Protein AF-A0A377F6F0-F1 (afdb_monomer_lite)

Sequence (45 aa):
MNTKMAIPEQPLEILRTLHSFDPCLACSTHVLGDDGSELISVQVR

pLDDT: mean 91.61, std 6.61, range [69.06, 98.31]

InterPro domains:
  IPR001501 Nickel-dependent hydrogenase, large subunit [PF00374] (1-30)
  IPR018194 Nickel-dependent hydrogenase, large subunit, nickel binding site [PS00508] (21-30)
  IPR029014 [NiFe]-hydrogenase, large subunit [G3DSA:1.10.645.10] (1-45)
  IPR029014 [NiFe]-hydrogenase, large subunit [SSF56762] (2-30)
  IPR050867 [NiFe]/[NiFeSe] hydrogenase large subunit [PTHR42958] (1-45)

Organism: Escherichia coli (NCBI:txid562)

Radius of gyration: 15.43 Å; chains: 1; bounding box: 36×26×32 Å

Structure (mmCIF, N/CA/C/O backbone):
data_AF-A0A377F6F0-F1
#
_entry.id   AF-A0A377F6F0-F1
#
loop_
_atom_site.group_PDB
_atom_site.id
_atom_site.type_symbol
_atom_site.label_atom_id
_atom_site.label_alt_id
_atom_site.label_comp_id
_atom_site.label_asym_id
_atom_site.label_entity_id
_atom_site.label_seq_id
_atom_site.pdbx_PDB_ins_code
_atom_site.Cartn_x
_atom_site.Cartn_y
_atom_site.Cartn_z
_atom_site.occupancy
_atom_site.B_iso_or_equiv
_atom_site.auth_seq_id
_atom_site.auth_comp_id
_atom_site.auth_asym_id
_atom_site.auth_atom_id
_atom_site.pdbx_PDB_model_num
ATOM 1 N N . MET A 1 1 ? 16.365 -6.223 -2.553 1.00 69.06 1 MET A N 1
ATOM 2 C CA . MET A 1 1 ? 15.241 -6.159 -3.514 1.00 69.06 1 MET A CA 1
ATOM 3 C C . MET A 1 1 ? 15.806 -5.815 -4.880 1.00 69.06 1 MET A C 1
ATOM 5 O O . MET A 1 1 ? 16.574 -4.870 -4.950 1.00 69.06 1 MET A O 1
ATOM 9 N N . ASN A 1 2 ? 15.451 -6.574 -5.923 1.00 90.19 2 ASN A N 1
ATOM 10 C CA . ASN A 1 2 ? 16.025 -6.448 -7.275 1.00 90.19 2 ASN A CA 1
ATOM 11 C C . ASN A 1 2 ? 14.939 -6.230 -8.351 1.00 90.19 2 ASN A C 1
ATOM 13 O O . ASN A 1 2 ? 15.098 -6.659 -9.494 1.00 90.19 2 ASN A O 1
ATOM 17 N N . THR A 1 3 ? 13.813 -5.611 -7.983 1.00 95.12 3 THR A N 1
ATOM 18 C CA . THR A 1 3 ? 12.701 -5.342 -8.903 1.00 95.12 3 THR A CA 1
ATOM 19 C C . THR A 1 3 ? 13.102 -4.229 -9.864 1.00 95.12 3 THR A C 1
ATOM 21 O O . THR A 1 3 ? 13.234 -3.074 -9.467 1.00 95.12 3 THR A O 1
ATOM 24 N N . LYS A 1 4 ? 13.346 -4.585 -11.126 1.00 96.50 4 LYS A N 1
ATOM 25 C CA . LYS A 1 4 ? 13.657 -3.619 -12.182 1.00 96.50 4 LYS A CA 1
ATOM 26 C C . LYS A 1 4 ? 12.363 -2.968 -12.661 1.00 96.50 4 LYS A C 1
ATOM 28 O O . LYS A 1 4 ? 11.389 -3.678 -12.888 1.00 96.50 4 LYS A O 1
ATOM 33 N N . MET A 1 5 ? 12.385 -1.651 -12.831 1.00 97.12 5 MET A N 1
ATOM 34 C CA . MET A 1 5 ? 11.301 -0.905 -13.468 1.00 97.12 5 MET A CA 1
ATOM 35 C C . MET A 1 5 ? 11.685 -0.591 -14.908 1.00 97.12 5 MET A C 1
ATOM 37 O O . MET A 1 5 ? 12.803 -0.133 -15.153 1.00 97.12 5 MET A O 1
ATOM 41 N N . ALA A 1 6 ? 10.776 -0.833 -15.849 1.00 97.50 6 ALA A N 1
ATOM 42 C CA . ALA A 1 6 ? 10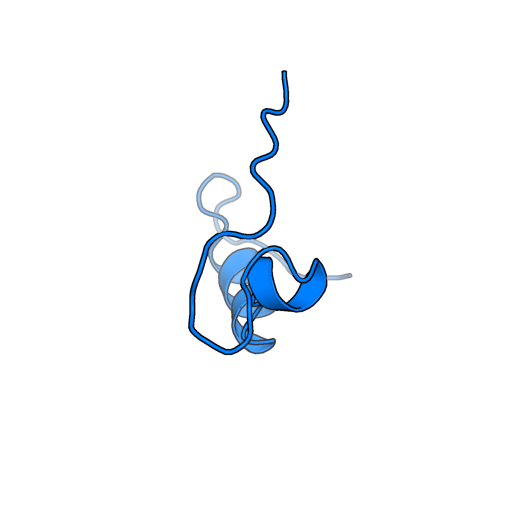.987 -0.463 -17.245 1.00 97.50 6 ALA A CA 1
ATOM 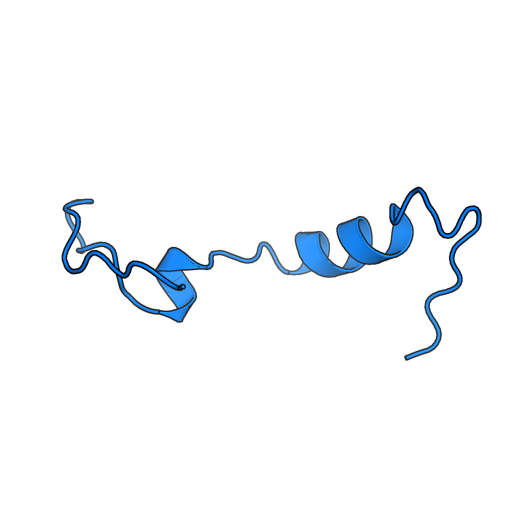43 C C . ALA A 1 6 ? 10.896 1.059 -17.459 1.00 97.50 6 ALA A C 1
ATOM 45 O O . ALA A 1 6 ? 11.698 1.618 -18.203 1.00 97.50 6 ALA A O 1
ATOM 46 N N . ILE A 1 7 ? 9.939 1.721 -16.797 1.00 98.19 7 ILE A N 1
ATOM 47 C CA . ILE A 1 7 ? 9.710 3.173 -16.855 1.00 98.19 7 ILE A CA 1
ATOM 48 C C . ILE A 1 7 ? 9.550 3.679 -15.411 1.00 98.19 7 ILE A C 1
ATOM 50 O O . ILE A 1 7 ? 8.525 3.391 -14.797 1.00 98.19 7 ILE A O 1
ATOM 54 N N . PRO A 1 8 ? 10.528 4.401 -14.833 1.00 96.00 8 PRO A N 1
ATOM 55 C CA . PRO A 1 8 ? 10.496 4.798 -13.420 1.00 96.00 8 PRO A CA 1
ATOM 56 C C . PRO A 1 8 ? 9.275 5.633 -13.011 1.00 96.00 8 PRO A C 1
ATOM 58 O O . PRO A 1 8 ? 8.795 5.507 -11.886 1.00 96.00 8 PRO A O 1
ATOM 61 N N . GLU A 1 9 ? 8.745 6.453 -13.919 1.00 97.94 9 GLU A N 1
ATOM 62 C CA . GLU A 1 9 ? 7.565 7.297 -13.690 1.00 97.94 9 GLU A CA 1
ATOM 63 C C . GLU A 1 9 ? 6.245 6.501 -13.718 1.00 97.94 9 GLU A C 1
ATOM 65 O O . GLU A 1 9 ? 5.194 7.033 -13.366 1.00 97.94 9 GLU A O 1
ATOM 70 N N . GLN A 1 10 ? 6.280 5.225 -14.123 1.00 98.00 10 GLN A N 1
ATOM 71 C CA . GLN A 1 10 ? 5.137 4.308 -14.147 1.00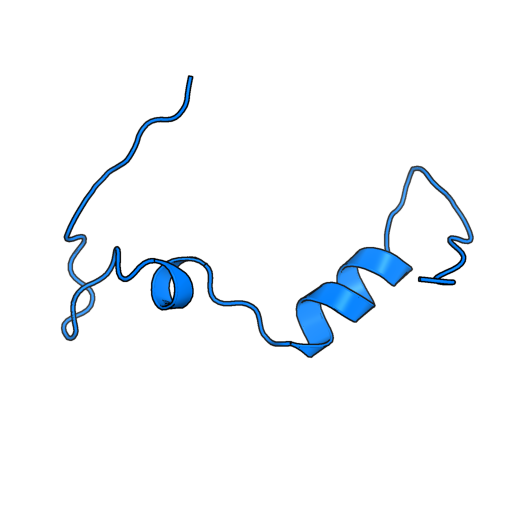 98.00 10 GLN A CA 1
ATOM 72 C C . GLN A 1 10 ? 5.475 3.034 -13.347 1.00 98.00 10 GLN A C 1
ATOM 74 O O . GLN A 1 10 ? 5.952 2.057 -13.925 1.00 98.00 10 GLN A O 1
ATOM 79 N N . PRO A 1 11 ? 5.216 2.990 -12.025 1.00 97.06 11 PRO A N 1
ATOM 80 C CA . PRO A 1 11 ? 5.751 1.965 -11.117 1.00 97.06 11 PRO A CA 1
ATOM 81 C C . PRO A 1 11 ? 4.988 0.625 -11.171 1.00 97.06 11 PRO A C 1
ATOM 83 O O . PRO A 1 11 ? 4.617 0.050 -10.144 1.00 97.06 11 PRO A O 1
ATOM 86 N N . LEU A 1 12 ? 4.730 0.104 -12.371 1.00 97.94 12 LEU A N 1
ATOM 87 C CA . LEU A 1 12 ? 3.902 -1.079 -12.602 1.00 97.94 12 LEU A CA 1
ATOM 88 C C . LEU A 1 12 ? 4.437 -2.325 -11.882 1.00 97.94 12 LEU A C 1
ATOM 90 O O . LEU A 1 12 ? 3.667 -3.082 -11.293 1.00 97.94 12 LEU A O 1
ATOM 94 N N . GLU A 1 13 ? 5.747 -2.558 -11.912 1.00 98.31 13 GLU A N 1
ATOM 95 C CA . GLU A 1 13 ? 6.382 -3.730 -11.302 1.00 98.31 13 GLU A CA 1
ATOM 96 C C . GLU A 1 13 ? 6.347 -3.672 -9.770 1.00 98.31 13 GLU A C 1
ATOM 98 O O . GLU A 1 13 ? 6.188 -4.705 -9.109 1.00 98.31 13 GLU A O 1
ATOM 103 N N . ILE A 1 14 ? 6.425 -2.463 -9.201 1.00 97.75 14 ILE A N 1
ATOM 104 C CA . ILE A 1 14 ? 6.247 -2.241 -7.762 1.00 97.75 14 ILE A CA 1
ATOM 105 C C . ILE A 1 14 ? 4.800 -2.544 -7.376 1.00 97.75 14 ILE A C 1
ATOM 107 O O . ILE A 1 14 ? 4.576 -3.351 -6.475 1.00 97.75 14 ILE A O 1
ATOM 111 N N . LEU A 1 15 ? 3.822 -1.968 -8.087 1.00 97.62 15 LEU A N 1
ATOM 112 C CA . LEU A 1 15 ? 2.399 -2.191 -7.809 1.00 97.62 15 LEU A CA 1
ATOM 113 C C . LEU A 1 15 ? 2.010 -3.668 -7.950 1.00 97.62 15 LEU A C 1
ATOM 115 O O . LEU A 1 15 ? 1.283 -4.184 -7.109 1.00 97.62 15 LEU A O 1
ATOM 119 N N . ARG A 1 16 ? 2.545 -4.389 -8.946 1.00 97.88 16 ARG A N 1
ATOM 120 C CA . ARG A 1 16 ? 2.348 -5.847 -9.077 1.00 97.88 16 ARG A CA 1
ATOM 121 C C . ARG A 1 16 ? 2.854 -6.612 -7.860 1.00 97.88 16 ARG A C 1
ATOM 123 O O . ARG A 1 16 ? 2.168 -7.506 -7.377 1.00 97.88 16 ARG A O 1
ATOM 130 N N . THR A 1 17 ? 4.042 -6.261 -7.369 1.00 97.06 17 THR A N 1
ATOM 131 C CA . THR A 1 17 ? 4.618 -6.905 -6.183 1.00 97.06 17 THR A CA 1
ATOM 132 C C . THR A 1 17 ? 3.780 -6.588 -4.946 1.00 97.06 17 THR A C 1
ATOM 134 O O . THR A 1 17 ? 3.440 -7.499 -4.201 1.00 97.06 17 THR A O 1
ATOM 137 N N . LEU A 1 18 ? 3.378 -5.328 -4.757 1.00 97.25 18 LEU A N 1
ATOM 138 C CA . LEU A 1 18 ? 2.546 -4.909 -3.629 1.00 97.25 18 LEU A CA 1
ATOM 139 C C . LEU A 1 18 ? 1.186 -5.628 -3.634 1.00 97.25 18 LEU A C 1
ATOM 141 O O . LEU A 1 18 ? 0.818 -6.240 -2.638 1.00 97.25 18 LEU A O 1
ATOM 145 N N . HIS A 1 19 ? 0.472 -5.613 -4.763 1.00 98.00 19 HIS A N 1
ATOM 146 C CA . HIS A 1 19 ? -0.845 -6.244 -4.893 1.00 98.00 19 HIS A CA 1
ATOM 147 C C . HIS A 1 19 ? -0.802 -7.772 -4.791 1.00 98.00 19 HIS A C 1
ATOM 149 O O . HIS A 1 19 ? -1.815 -8.374 -4.456 1.00 98.00 19 HIS A O 1
ATOM 155 N N . SER A 1 20 ? 0.350 -8.413 -5.028 1.00 97.62 20 SER A N 1
ATOM 156 C CA . SER A 1 20 ? 0.481 -9.865 -4.836 1.00 97.62 20 SER A CA 1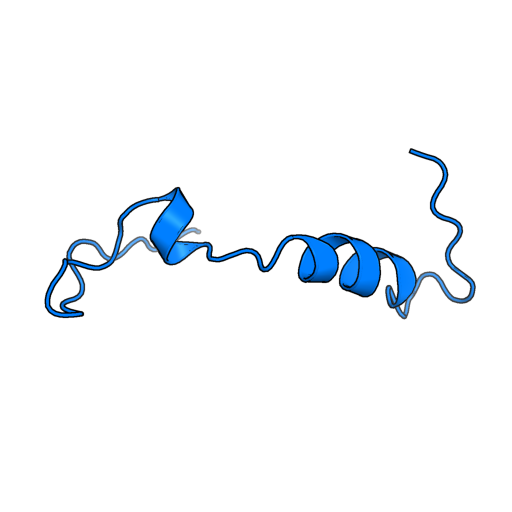
ATOM 157 C C . SER A 1 20 ? 0.288 -10.317 -3.383 1.00 97.62 20 SER A C 1
ATOM 159 O O . SER A 1 20 ? 0.035 -11.495 -3.148 1.00 97.62 20 SER A O 1
ATOM 161 N N . PHE A 1 21 ? 0.364 -9.388 -2.425 1.00 97.50 21 PHE A N 1
ATOM 162 C CA . PHE A 1 21 ? 0.084 -9.639 -1.012 1.00 97.50 21 PHE A CA 1
ATOM 163 C C . PHE A 1 21 ? -1.363 -9.346 -0.604 1.00 97.50 21 PHE A C 1
ATOM 165 O O . PHE A 1 21 ? -1.680 -9.526 0.566 1.00 97.50 21 PHE A O 1
ATOM 172 N N . ASP A 1 22 ? -2.206 -8.869 -1.526 1.00 96.75 22 ASP A N 1
ATOM 173 C CA . ASP A 1 22 ? -3.563 -8.387 -1.232 1.00 96.75 22 ASP A CA 1
ATOM 174 C C . ASP A 1 22 ? -3.610 -7.436 -0.008 1.00 96.75 22 ASP A C 1
ATOM 176 O O . ASP A 1 22 ? -4.216 -7.734 1.026 1.00 96.75 22 ASP A O 1
ATOM 180 N N . PRO A 1 23 ? -2.869 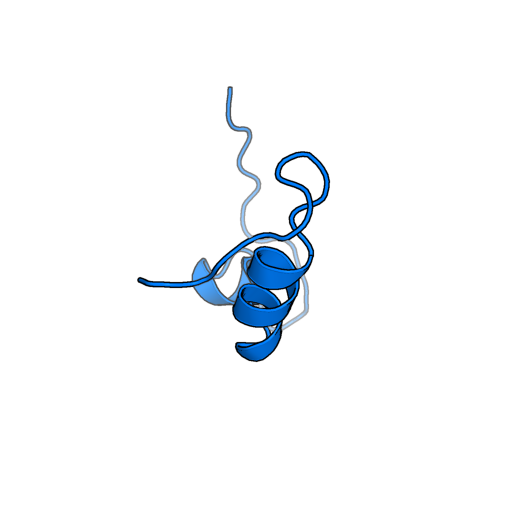-6.307 -0.049 1.00 96.25 23 PRO A N 1
ATOM 181 C CA . PRO A 1 23 ? -2.644 -5.488 1.133 1.00 96.25 23 PRO A CA 1
ATOM 182 C C . PRO A 1 23 ? -3.915 -4.740 1.551 1.00 96.25 23 PRO A C 1
ATOM 184 O O . PRO A 1 23 ? -4.370 -3.818 0.875 1.00 96.25 23 PRO A O 1
ATOM 187 N N . CYS A 1 24 ? -4.427 -5.064 2.737 1.00 93.12 24 CYS A N 1
ATOM 188 C CA . CYS A 1 24 ? -5.519 -4.338 3.381 1.00 93.12 24 CYS A CA 1
ATOM 189 C C . CYS A 1 24 ? -4.981 -3.415 4.491 1.00 93.12 24 CYS A C 1
ATOM 191 O O . CYS A 1 24 ? -4.702 -3.860 5.608 1.00 93.12 24 CYS A O 1
ATOM 193 N N . LEU A 1 25 ? -4.867 -2.109 4.212 1.00 90.56 25 LEU A N 1
ATOM 194 C CA . LEU A 1 25 ? -4.353 -1.136 5.193 1.00 90.56 25 LEU A CA 1
ATOM 195 C C . LEU A 1 25 ? -5.250 -1.018 6.431 1.00 90.56 25 LEU A C 1
ATOM 197 O O . LEU A 1 25 ? -4.737 -0.961 7.550 1.00 90.56 25 LEU A O 1
ATOM 201 N N . ALA A 1 26 ? -6.572 -1.068 6.246 1.00 88.31 26 ALA A N 1
ATOM 202 C CA . ALA A 1 26 ? -7.514 -1.058 7.358 1.00 88.31 26 ALA A CA 1
ATOM 203 C C . ALA A 1 26 ? -7.348 -2.288 8.260 1.00 88.31 26 ALA A C 1
ATOM 205 O O . ALA A 1 26 ? -7.319 -2.154 9.477 1.00 88.31 26 ALA A O 1
ATOM 206 N N . CYS A 1 27 ? -7.146 -3.468 7.670 1.00 87.94 27 CYS A N 1
ATOM 207 C CA . CYS A 1 27 ? -6.926 -4.714 8.400 1.00 87.94 27 CYS A CA 1
ATOM 208 C C . CYS A 1 27 ? -5.594 -4.699 9.160 1.00 87.94 27 CYS A C 1
ATOM 210 O O . CYS A 1 27 ? -5.513 -5.221 10.264 1.00 87.94 27 CYS A O 1
ATOM 212 N N . SER A 1 28 ? -4.557 -4.077 8.587 1.00 91.25 28 SER A N 1
ATOM 213 C CA . SER A 1 28 ? -3.235 -3.981 9.221 1.00 91.25 28 SER A CA 1
ATOM 214 C C . SER A 1 28 ? -3.191 -3.053 10.441 1.00 91.25 28 SER A C 1
ATOM 216 O O . SER A 1 28 ? -2.298 -3.177 11.274 1.00 91.25 28 SER A O 1
ATOM 218 N N . THR A 1 29 ? -4.136 -2.116 10.539 1.00 90.12 29 THR A N 1
ATOM 219 C CA . THR A 1 29 ? -4.187 -1.089 11.595 1.00 90.12 29 THR A CA 1
ATOM 220 C C . THR A 1 29 ? -5.446 -1.163 12.457 1.00 90.12 29 THR A C 1
ATOM 222 O O . THR A 1 29 ? -5.528 -0.466 13.463 1.00 90.12 29 THR A O 1
ATOM 225 N N . HIS A 1 30 ? -6.402 -2.020 12.093 1.00 89.75 30 HIS A N 1
ATOM 226 C CA . HIS A 1 30 ? -7.680 -2.225 12.775 1.00 89.75 30 HIS A CA 1
ATOM 227 C C . HIS A 1 30 ? -8.515 -0.939 12.945 1.00 89.75 30 HIS A C 1
ATOM 229 O O . HIS A 1 30 ? -9.108 -0.712 13.994 1.00 89.75 30 HIS A O 1
ATOM 235 N N . VAL A 1 31 ? -8.569 -0.078 11.917 1.00 90.81 31 VAL A N 1
ATOM 236 C CA . VAL A 1 31 ? -9.364 1.178 11.952 1.00 90.81 31 VAL A CA 1
ATOM 237 C C . VAL A 1 31 ? -10.858 0.982 11.646 1.00 90.81 31 VAL A C 1
ATOM 239 O O . VAL A 1 31 ? -11.651 1.901 11.850 1.00 90.81 31 VAL A O 1
ATOM 242 N N . LEU A 1 32 ? -11.244 -0.209 11.178 1.00 89.38 32 LEU A N 1
ATOM 243 C CA . LEU A 1 32 ? -12.632 -0.620 10.950 1.00 89.38 32 LEU A CA 1
ATOM 244 C C . LEU A 1 32 ? -13.030 -1.697 11.964 1.00 89.38 32 LEU A C 1
ATOM 246 O O . LEU A 1 32 ? -12.239 -2.602 12.234 1.00 89.38 32 LEU A O 1
ATOM 250 N N . GLY A 1 33 ? -14.245 -1.591 12.502 1.00 86.06 33 GLY A N 1
ATOM 251 C CA . GLY A 1 33 ? -14.841 -2.583 13.393 1.00 86.06 33 GLY A CA 1
ATOM 252 C C . GLY A 1 33 ? -15.377 -3.799 12.641 1.00 86.06 33 GLY A C 1
ATOM 253 O O . GLY A 1 33 ? -15.529 -3.775 11.419 1.00 86.06 33 GLY A O 1
ATOM 254 N N . ASP A 1 34 ? -15.701 -4.858 13.384 1.00 84.50 34 ASP A N 1
ATOM 255 C CA . ASP A 1 34 ? -16.210 -6.125 12.830 1.00 84.50 34 ASP A CA 1
ATOM 256 C C . ASP A 1 34 ? -17.536 -5.959 12.058 1.00 84.50 34 ASP A C 1
ATOM 258 O O . ASP A 1 34 ? -17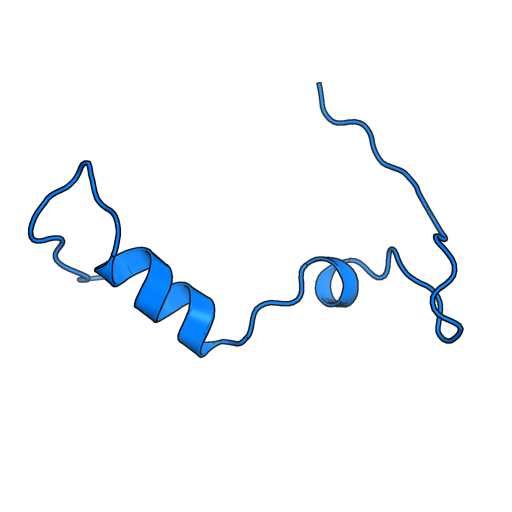.867 -6.767 11.191 1.00 84.50 34 ASP A O 1
ATOM 262 N N . ASP A 1 35 ? -18.291 -4.900 12.358 1.00 86.56 35 ASP A N 1
ATOM 263 C CA . ASP A 1 35 ? -19.541 -4.510 11.698 1.00 86.56 35 ASP A CA 1
ATOM 264 C C . ASP A 1 35 ? -19.345 -3.517 10.535 1.00 86.56 35 ASP A C 1
ATOM 266 O O . ASP A 1 35 ? -20.317 -3.076 9.920 1.00 86.56 35 ASP A O 1
ATOM 270 N N . GLY A 1 36 ? -18.095 -3.162 10.220 1.00 83.25 36 GLY A N 1
ATOM 271 C CA . GLY A 1 36 ? -17.740 -2.191 9.186 1.00 83.25 36 GLY A CA 1
ATOM 272 C C . GLY A 1 36 ? -17.829 -0.727 9.626 1.00 83.25 36 GLY A C 1
ATOM 273 O O . GLY A 1 36 ? -17.662 0.158 8.785 1.00 83.25 36 GLY A O 1
ATOM 274 N N . SER A 1 37 ? -18.079 -0.450 10.911 1.00 89.12 37 SER A N 1
ATOM 275 C CA . SER A 1 37 ? -18.057 0.916 11.443 1.00 89.12 37 SER A CA 1
ATOM 276 C C . SER A 1 37 ? -16.636 1.494 11.484 1.00 89.12 37 SER A C 1
ATOM 278 O O . SER A 1 37 ? -15.654 0.784 11.706 1.00 89.12 37 SER A O 1
ATOM 280 N N . GLU A 1 38 ? -16.509 2.804 11.261 1.00 88.69 38 GLU A N 1
ATOM 281 C CA . GLU A 1 38 ? -15.241 3.515 11.450 1.00 88.69 38 GLU A CA 1
ATOM 282 C C . GLU A 1 38 ? -14.973 3.666 12.954 1.00 88.69 38 GLU A C 1
ATOM 284 O O . GLU A 1 38 ? -15.740 4.320 13.663 1.00 88.69 38 GLU A O 1
ATOM 289 N N . LEU A 1 39 ? -13.893 3.053 13.452 1.00 88.56 39 LEU A N 1
ATOM 290 C CA . LEU A 1 39 ? -13.524 3.116 14.872 1.00 88.56 39 LEU A CA 1
ATOM 291 C C . LEU A 1 39 ? -12.679 4.348 15.190 1.00 88.56 39 LEU A C 1
ATOM 293 O O . LEU A 1 39 ? -12.781 4.916 16.279 1.00 88.56 39 LEU A O 1
ATOM 297 N N . ILE A 1 40 ? -11.801 4.736 14.263 1.00 86.69 40 ILE A N 1
ATOM 298 C CA . ILE A 1 40 ? -10.861 5.834 14.466 1.00 86.69 40 ILE A CA 1
ATOM 299 C C . ILE A 1 40 ? -10.576 6.538 13.138 1.00 86.69 40 ILE A C 1
ATOM 301 O O . ILE A 1 40 ? -10.366 5.889 12.115 1.00 86.69 40 ILE A O 1
ATOM 305 N N . SER A 1 41 ? -10.523 7.870 13.177 1.00 88.31 41 SER A N 1
ATOM 306 C CA . SER A 1 41 ? -10.194 8.705 12.021 1.00 88.31 41 SER A CA 1
ATOM 307 C C . SER A 1 41 ? -8.890 9.450 12.288 1.00 88.31 41 SER A C 1
ATOM 309 O O . SER A 1 41 ? -8.758 10.142 13.302 1.00 88.31 41 SER A O 1
ATOM 311 N N . VAL A 1 42 ? -7.902 9.280 11.406 1.00 83.62 42 VAL A N 1
ATOM 312 C CA . VAL A 1 42 ? -6.554 9.840 11.579 1.00 83.62 42 VAL A CA 1
ATOM 313 C C . VAL A 1 42 ? -6.243 10.794 10.435 1.00 83.62 42 VAL A C 1
ATOM 315 O O . VAL A 1 42 ? -6.149 10.386 9.280 1.00 83.62 42 VAL A O 1
ATOM 318 N N . GLN A 1 43 ? -6.029 12.067 10.766 1.00 87.19 43 GLN A N 1
ATOM 319 C CA . GLN A 1 43 ? -5.589 13.076 9.810 1.00 87.19 43 GLN A CA 1
ATOM 320 C C . GLN A 1 43 ? -4.075 13.269 9.926 1.00 87.19 43 GLN A C 1
ATOM 322 O O . GLN A 1 43 ? -3.572 13.754 10.942 1.00 87.19 43 GLN A O 1
ATOM 327 N N . VAL A 1 44 ? -3.348 12.866 8.885 1.00 82.06 44 VAL A N 1
ATOM 328 C CA . VAL A 1 44 ? -1.897 13.073 8.780 1.00 82.06 44 VAL A CA 1
ATOM 329 C C . VAL A 1 44 ? -1.647 14.425 8.102 1.00 82.06 44 VAL A C 1
ATOM 331 O O . VAL A 1 44 ? -2.340 14.762 7.143 1.00 82.06 44 VAL A O 1
ATOM 334 N N . ARG A 1 45 ? -0.717 15.216 8.654 1.00 74.00 45 ARG A N 1
ATOM 335 C CA . ARG A 1 45 ? -0.333 16.548 8.152 1.00 74.00 45 ARG A CA 1
ATOM 336 C C . ARG A 1 45 ? 0.484 16.481 6.869 1.00 74.00 45 ARG A C 1
ATOM 338 O O . ARG A 1 45 ? 1.309 15.548 6.764 1.00 74.00 45 ARG A O 1
#

Secondary structure (DSSP, 8-state):
-----SSTTS-HHHHHHHHTT---HHHHHT-B-TTS-B-------

Foldseek 3Di:
DPQDDPDPVDPVSVVVVVCVVVDDPCVVVVQADPVRDGNDDDDDD